Protein AF-A0A5J4UX60-F1 (afdb_monomer_lite)

pLDDT: mean 84.18, std 17.57, range [42.72, 98.56]

Secondary structure (DSSP, 8-state):
--SHHHHTS----HHHHHHHHHHHHHHHHHHHHHHHHHHHH-TT-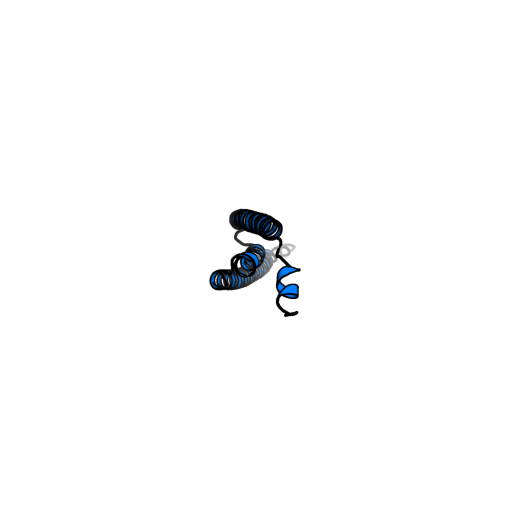HHHHHHHHHHHHHTT--HHHHHHHHHHHHHHHHHHHHHHHHHHHHHHHHHHHHTT-SS----

Sequence (107 aa):
MRVWSLLTRRSIDVDKVEHHIRIGSQNARLAQEQYNTLLIAHSENPNILRQYSVLMRDVYGDDRLGIEMLCEADLMEQGNKIDLLKNEDEFEWNNDIWGVDADQKKK

Organism: NCBI:txid222440

Radius of gyration: 28.32 Å; chains: 1; bounding box: 92×25×73 Å

InterPro domains:
  IPR057352 TmcB/TmcC, TPR repeats [PF25474] (2-79)

Structure (mmCIF, N/CA/C/O backbone):
data_AF-A0A5J4UX60-F1
#
_entry.id   AF-A0A5J4UX60-F1
#
loop_
_atom_site.group_PDB
_atom_site.id
_atom_site.type_symbol
_atom_site.label_atom_id
_atom_site.label_alt_id
_atom_site.label_comp_id
_atom_site.label_asym_id
_atom_site.label_entity_id
_atom_site.label_seq_id
_atom_site.pdbx_PDB_ins_code
_atom_site.Cartn_x
_atom_site.Cartn_y
_atom_site.Cartn_z
_atom_site.occupancy
_atom_site.B_iso_or_equiv
_atom_site.auth_seq_id
_atom_site.auth_comp_id
_atom_site.auth_asym_id
_atom_site.auth_atom_id
_atom_site.pdbx_PDB_model_num
ATOM 1 N N . MET A 1 1 ? -43.784 -6.894 25.559 1.00 50.25 1 MET A N 1
ATOM 2 C CA . MET A 1 1 ? -42.646 -6.492 26.423 1.00 50.25 1 MET A CA 1
ATOM 3 C C . MET A 1 1 ? -41.397 -7.407 26.328 1.00 50.25 1 MET A C 1
ATOM 5 O O . MET A 1 1 ? -40.550 -7.305 27.198 1.00 50.25 1 MET A O 1
ATOM 9 N N . ARG A 1 2 ? -41.202 -8.269 25.302 1.00 57.31 2 ARG A N 1
ATOM 10 C CA . ARG A 1 2 ? -40.029 -9.196 25.218 1.00 57.31 2 ARG A CA 1
ATOM 11 C C . ARG A 1 2 ? -38.914 -8.801 24.230 1.00 57.31 2 ARG A C 1
ATOM 13 O O . ARG A 1 2 ? -37.856 -9.418 24.240 1.00 57.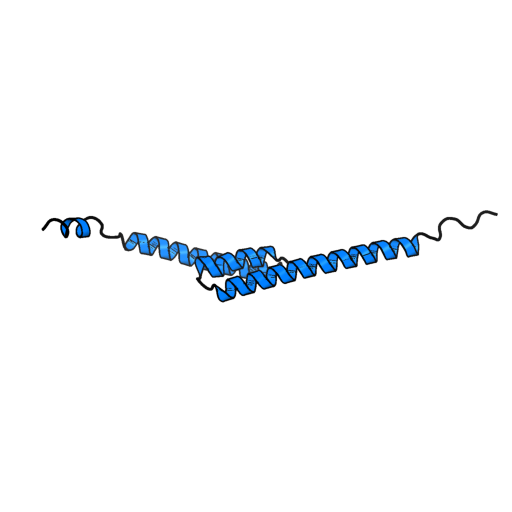31 2 ARG A O 1
ATOM 20 N N . VAL A 1 3 ? -39.128 -7.793 23.381 1.00 51.03 3 VAL A N 1
ATOM 21 C CA . VAL A 1 3 ? -38.119 -7.335 22.400 1.00 51.03 3 VAL A CA 1
ATOM 22 C C . VAL A 1 3 ? -37.066 -6.441 23.064 1.00 51.03 3 VAL A C 1
ATOM 24 O O . VAL A 1 3 ? -35.875 -6.587 22.811 1.00 51.03 3 VAL A O 1
ATOM 27 N N . TRP A 1 4 ? -37.490 -5.596 24.006 1.00 49.41 4 TRP A N 1
ATOM 28 C CA . TRP A 1 4 ? -36.609 -4.690 24.749 1.00 49.41 4 TRP A CA 1
ATOM 29 C C . TRP A 1 4 ? -35.549 -5.419 25.591 1.00 49.41 4 TRP A C 1
ATOM 31 O O . TRP A 1 4 ? -34.428 -4.939 25.708 1.00 49.41 4 TRP A O 1
ATOM 41 N N . SER A 1 5 ? -35.847 -6.622 26.093 1.00 56.56 5 SER A N 1
ATOM 42 C CA . SER A 1 5 ? -34.890 -7.458 26.835 1.00 56.56 5 SER A CA 1
ATOM 43 C C . SER A 1 5 ? -33.800 -8.106 25.969 1.00 56.56 5 SER A C 1
ATOM 45 O O . SER A 1 5 ? -32.823 -8.621 26.507 1.00 56.56 5 SER A O 1
ATOM 47 N N . LEU A 1 6 ? -33.960 -8.126 24.639 1.00 55.97 6 LEU A N 1
ATOM 48 C CA . LEU A 1 6 ? -32.934 -8.632 23.718 1.00 55.97 6 LEU A CA 1
ATOM 49 C C . LEU A 1 6 ? -31.913 -7.546 23.356 1.00 55.97 6 LEU A C 1
ATOM 51 O O . LEU A 1 6 ? -30.740 -7.863 23.179 1.00 55.97 6 LEU A O 1
ATOM 55 N N . LEU A 1 7 ? -32.337 -6.277 23.322 1.00 53.69 7 LEU A N 1
ATOM 56 C CA . LEU A 1 7 ? -31.458 -5.128 23.079 1.00 53.69 7 LEU A CA 1
ATOM 57 C C . LEU A 1 7 ? -30.530 -4.837 24.271 1.00 53.69 7 LEU A C 1
ATOM 59 O O . LEU A 1 7 ? -29.420 -4.359 24.076 1.00 53.69 7 LEU A O 1
ATOM 63 N N . THR A 1 8 ? -30.935 -5.184 25.496 1.00 54.19 8 THR A N 1
ATOM 64 C CA . THR A 1 8 ? -30.130 -4.972 26.713 1.00 54.19 8 THR A CA 1
ATOM 65 C C . THR A 1 8 ? -29.138 -6.099 27.024 1.00 54.19 8 THR A C 1
ATOM 67 O O . THR A 1 8 ? -28.289 -5.935 27.893 1.00 54.19 8 THR A O 1
ATOM 70 N N . ARG A 1 9 ? -29.207 -7.246 26.328 1.00 55.06 9 ARG A N 1
ATOM 71 C CA . ARG A 1 9 ? -28.319 -8.409 26.553 1.00 55.06 9 ARG A CA 1
ATOM 72 C C . ARG A 1 9 ? -27.013 -8.387 25.753 1.00 55.06 9 ARG A C 1
ATOM 74 O O . ARG A 1 9 ? -26.142 -9.212 26.005 1.00 55.06 9 ARG A O 1
ATOM 81 N N . ARG A 1 10 ? -26.880 -7.486 24.781 1.00 61.06 10 ARG A N 1
ATOM 82 C CA . ARG A 1 10 ? -25.677 -7.319 23.954 1.00 61.06 10 ARG A CA 1
ATOM 83 C C . ARG A 1 10 ? -25.263 -5.852 23.970 1.00 61.06 10 ARG A C 1
ATOM 85 O O . ARG A 1 10 ? -25.333 -5.176 22.951 1.00 61.06 10 ARG A O 1
ATOM 92 N N . SER A 1 11 ? -24.870 -5.343 25.134 1.00 68.19 11 SER A N 1
ATOM 93 C CA . SER A 1 11 ? -24.064 -4.124 25.166 1.00 68.19 11 SER A CA 1
ATOM 94 C C . SER A 1 11 ? -22.787 -4.411 24.378 1.00 68.19 11 SER A C 1
ATOM 96 O O . SER A 1 11 ? -22.055 -5.343 24.713 1.00 68.19 11 SER A O 1
ATOM 98 N N . ILE A 1 12 ? -22.558 -3.678 23.291 1.00 72.62 12 ILE A N 1
ATOM 99 C CA . ILE A 1 12 ? -21.265 -3.699 22.607 1.00 72.62 12 ILE A CA 1
ATOM 100 C C . ILE A 1 12 ? -20.228 -3.266 23.645 1.00 72.62 12 ILE A C 1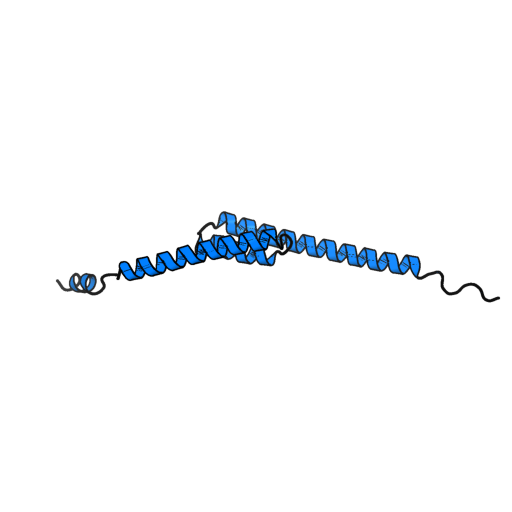
ATOM 102 O O . ILE A 1 12 ? -20.410 -2.243 24.301 1.00 72.62 12 ILE A O 1
ATOM 106 N N . ASP A 1 13 ? -19.193 -4.079 23.835 1.00 87.56 13 ASP A N 1
ATOM 107 C CA . ASP A 1 13 ? -18.057 -3.748 24.692 1.00 87.56 13 ASP A CA 1
ATOM 108 C C . ASP A 1 13 ? -17.256 -2.636 24.004 1.00 87.56 13 ASP A C 1
ATOM 110 O O . ASP A 1 13 ? -16.431 -2.894 23.124 1.00 87.56 13 ASP A O 1
ATOM 114 N N . VAL A 1 14 ? -17.611 -1.389 24.325 1.00 86.44 14 VAL A N 1
ATOM 115 C CA . VAL A 1 14 ? -17.047 -0.189 23.695 1.00 86.44 14 VAL A CA 1
ATOM 116 C C . VAL A 1 14 ? -15.546 -0.108 23.951 1.00 86.44 14 VAL A C 1
ATOM 118 O O . VAL A 1 14 ? -14.804 0.168 23.013 1.00 86.44 14 VAL A O 1
ATOM 121 N N . ASP A 1 15 ? -15.093 -0.453 25.158 1.00 89.50 15 ASP A N 1
ATOM 122 C CA . ASP A 1 15 ? -13.675 -0.436 25.531 1.00 89.50 15 ASP A CA 1
ATOM 123 C C . ASP A 1 15 ? -12.870 -1.414 24.668 1.00 89.50 15 ASP A C 1
ATOM 125 O O . ASP A 1 15 ? -11.787 -1.098 24.166 1.00 89.50 15 ASP A O 1
ATOM 129 N N . LYS A 1 16 ? -13.419 -2.610 24.426 1.00 89.31 16 LYS A N 1
ATOM 130 C CA . LYS A 1 16 ? -12.798 -3.593 23.535 1.00 89.31 16 LYS A CA 1
ATOM 131 C C . LYS A 1 16 ? -12.768 -3.122 22.082 1.00 89.31 16 LYS A C 1
ATOM 133 O O . LYS A 1 16 ? -11.769 -3.342 21.393 1.00 89.31 16 LYS A O 1
ATOM 138 N N . VAL A 1 17 ? -13.842 -2.497 21.601 1.00 90.00 17 VAL A N 1
ATOM 139 C CA . VAL A 1 17 ? -13.892 -1.925 20.245 1.00 90.00 17 VAL A CA 1
ATOM 140 C C . VAL A 1 17 ? -12.842 -0.824 20.097 1.00 90.00 17 VAL A C 1
ATOM 142 O O . VAL A 1 17 ? -12.054 -0.862 19.154 1.00 90.00 17 VAL A O 1
ATOM 145 N N . GLU A 1 18 ? -12.766 0.100 21.053 1.00 93.06 18 GLU A N 1
ATOM 146 C CA . GLU A 1 18 ? -11.789 1.189 21.067 1.00 93.06 18 GLU A CA 1
ATOM 147 C C . GLU A 1 18 ? -10.348 0.662 21.089 1.00 93.06 18 GLU A C 1
ATOM 149 O O . GLU A 1 18 ? -9.504 1.110 20.309 1.00 93.06 18 GLU A O 1
ATOM 154 N N . HIS A 1 19 ? -10.069 -0.346 21.919 1.00 93.81 19 HIS A N 1
ATOM 155 C CA . HIS A 1 19 ? -8.756 -0.980 21.990 1.00 93.81 19 HIS A CA 1
ATOM 156 C C . HIS A 1 19 ? -8.301 -1.532 20.631 1.00 93.81 19 HIS A C 1
ATOM 158 O O . HIS A 1 19 ? -7.171 -1.284 20.199 1.00 93.81 19 HIS A O 1
ATOM 164 N N . HIS A 1 20 ? -9.179 -2.255 19.932 1.00 93.75 20 HIS A N 1
ATOM 165 C CA . HIS A 1 20 ? -8.857 -2.816 18.621 1.00 93.75 20 HIS A CA 1
ATOM 166 C C . HIS A 1 20 ? -8.753 -1.750 17.529 1.00 93.75 20 HIS A C 1
ATOM 168 O O . HIS A 1 20 ? -7.860 -1.858 16.688 1.00 93.75 20 HIS A O 1
ATOM 174 N N . ILE A 1 21 ? -9.589 -0.706 17.565 1.00 95.06 21 ILE A N 1
ATOM 175 C CA . ILE A 1 21 ? -9.466 0.444 16.658 1.00 95.06 21 ILE A CA 1
ATOM 176 C C . ILE A 1 21 ? -8.091 1.087 16.825 1.00 95.06 21 ILE A C 1
ATOM 178 O O . ILE A 1 21 ? -7.379 1.261 15.841 1.00 95.06 21 ILE A O 1
ATOM 182 N N . ARG A 1 22 ? -7.668 1.361 18.063 1.00 97.00 22 ARG A N 1
ATOM 183 C CA . ARG A 1 22 ? -6.359 1.960 18.341 1.00 97.00 22 ARG A CA 1
ATOM 184 C C . ARG A 1 22 ? -5.210 1.114 17.789 1.00 97.00 22 ARG A C 1
ATOM 186 O O . ARG A 1 22 ? -4.306 1.667 17.165 1.00 97.00 22 ARG A O 1
ATOM 193 N N . ILE A 1 23 ? -5.237 -0.204 17.998 1.00 97.19 23 ILE A N 1
ATOM 194 C CA . ILE A 1 23 ? -4.215 -1.109 17.445 1.00 97.19 23 ILE A CA 1
ATOM 195 C C . ILE A 1 23 ? -4.233 -1.068 15.914 1.00 97.19 23 ILE A C 1
ATOM 197 O O . ILE A 1 23 ? -3.178 -0.925 15.298 1.00 97.19 23 ILE A O 1
ATOM 201 N N . GLY A 1 24 ? -5.416 -1.158 15.300 1.00 97.06 24 GLY A N 1
ATOM 202 C CA . GLY A 1 24 ? -5.578 -1.101 13.848 1.00 97.06 24 GLY A CA 1
ATOM 203 C C . GLY A 1 24 ? -5.023 0.193 13.254 1.00 97.06 24 GLY A C 1
ATOM 204 O O . GLY A 1 24 ? -4.199 0.141 12.345 1.00 97.06 24 GLY A O 1
ATOM 205 N N . SER A 1 25 ? -5.386 1.346 13.819 1.00 97.12 25 SER A N 1
ATOM 206 C CA . SER A 1 25 ? -4.884 2.655 13.385 1.00 97.12 25 SER A CA 1
ATOM 207 C C . SER A 1 25 ? -3.370 2.783 13.547 1.00 97.12 25 SER A C 1
ATOM 209 O O . SER A 1 25 ? -2.695 3.334 12.679 1.00 97.12 25 SER A O 1
ATOM 211 N N . GLN A 1 26 ? -2.811 2.257 14.640 1.00 98.19 26 GLN A N 1
ATOM 212 C CA . GLN A 1 26 ? -1.371 2.303 14.873 1.00 98.19 26 GLN A CA 1
ATOM 213 C C . GLN A 1 26 ? -0.607 1.420 13.876 1.00 98.19 26 GLN A C 1
ATOM 215 O O . GLN A 1 26 ? 0.422 1.846 13.353 1.00 98.19 26 GLN A O 1
ATOM 220 N N . ASN A 1 27 ? -1.139 0.240 13.552 1.00 98.06 27 ASN A N 1
ATOM 221 C CA . ASN A 1 27 ? -0.566 -0.645 12.540 1.00 98.06 27 ASN A CA 1
ATOM 222 C C . ASN A 1 27 ? -0.678 -0.062 11.126 1.00 98.06 27 ASN A C 1
ATOM 224 O O . ASN A 1 27 ? 0.283 -0.152 10.370 1.00 98.06 27 ASN A O 1
ATOM 228 N N . ALA A 1 28 ? -1.805 0.571 10.784 1.00 97.94 28 ALA A N 1
ATOM 229 C CA . ALA A 1 28 ? -1.988 1.242 9.496 1.00 97.94 28 ALA A CA 1
ATOM 230 C C . ALA A 1 28 ? -0.928 2.330 9.280 1.00 97.94 28 ALA A C 1
ATOM 232 O O . ALA A 1 28 ? -0.259 2.354 8.247 1.00 97.94 28 ALA A O 1
ATOM 233 N N . ARG A 1 29 ? -0.699 3.159 10.306 1.00 98.38 29 ARG A N 1
ATOM 234 C CA . ARG A 1 29 ? 0.330 4.202 10.274 1.00 98.38 29 ARG A CA 1
ATOM 235 C C . ARG A 1 29 ? 1.737 3.623 10.122 1.00 98.38 29 ARG A C 1
ATOM 237 O O . ARG A 1 29 ? 2.499 4.100 9.289 1.00 98.38 29 ARG A O 1
ATOM 244 N N . LEU A 1 30 ? 2.080 2.591 10.897 1.00 98.56 30 LEU A N 1
ATOM 245 C CA . LEU A 1 30 ? 3.392 1.940 10.795 1.00 98.56 30 LEU A CA 1
ATOM 246 C C . LEU A 1 30 ? 3.612 1.319 9.408 1.00 98.56 30 LEU A C 1
ATOM 248 O O . LEU A 1 30 ? 4.694 1.457 8.845 1.00 98.56 30 LEU A O 1
ATOM 252 N N . ALA A 1 31 ? 2.589 0.679 8.835 1.00 98.38 31 ALA A N 1
ATOM 253 C CA . ALA A 1 31 ? 2.657 0.145 7.479 1.00 98.38 31 ALA A CA 1
ATOM 254 C C . ALA A 1 31 ? 2.878 1.262 6.448 1.00 98.38 31 ALA A C 1
ATOM 256 O O . ALA A 1 31 ? 3.717 1.123 5.563 1.00 98.38 31 ALA A O 1
ATOM 257 N N . GLN A 1 32 ? 2.186 2.396 6.594 1.00 98.31 32 GLN A N 1
ATOM 258 C CA . GLN A 1 32 ? 2.375 3.565 5.734 1.00 98.31 32 GLN A CA 1
ATOM 259 C C . GLN A 1 32 ? 3.820 4.094 5.795 1.00 98.31 32 GLN A C 1
ATOM 261 O O . GLN A 1 32 ? 4.447 4.317 4.761 1.00 98.31 32 GLN A O 1
ATOM 266 N N . GLU A 1 33 ? 4.378 4.253 6.998 1.00 98.44 33 GLU A N 1
ATOM 267 C CA . GLU A 1 33 ? 5.770 4.680 7.213 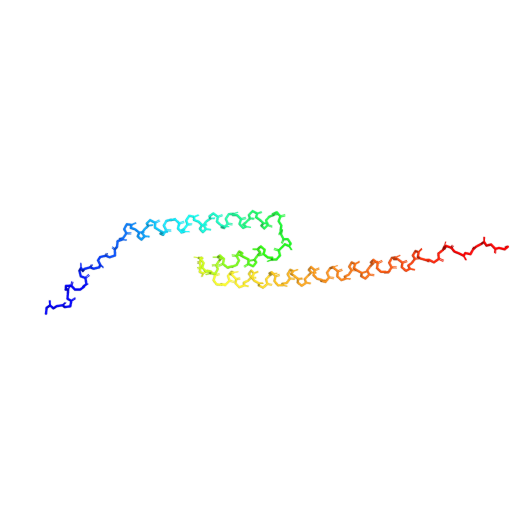1.00 98.44 33 GLU A CA 1
ATOM 268 C C . GLU A 1 33 ? 6.779 3.702 6.579 1.00 98.44 33 GLU A C 1
ATOM 270 O O . GLU A 1 33 ? 7.759 4.122 5.952 1.00 98.44 33 GLU A O 1
ATOM 275 N N . GLN A 1 34 ? 6.521 2.396 6.688 1.00 98.44 34 GLN A N 1
ATOM 276 C CA . GLN A 1 34 ? 7.342 1.356 6.066 1.00 98.44 34 GLN A CA 1
ATOM 277 C C . GLN A 1 34 ? 7.276 1.406 4.539 1.00 98.44 34 GLN A C 1
ATOM 279 O O . GLN A 1 34 ? 8.323 1.378 3.894 1.00 98.44 34 GLN A O 1
ATOM 284 N N . TYR A 1 35 ? 6.085 1.536 3.951 1.00 98.38 35 TYR A N 1
ATOM 285 C CA . TYR A 1 35 ? 5.949 1.658 2.500 1.00 98.38 35 TYR A CA 1
ATOM 286 C C . TYR A 1 35 ? 6.615 2.922 1.958 1.00 98.38 35 TYR A C 1
ATOM 288 O O . TYR A 1 35 ? 7.304 2.847 0.944 1.00 98.38 35 TYR A O 1
ATOM 296 N N . ASN A 1 36 ? 6.498 4.056 2.653 1.00 97.62 36 ASN A N 1
ATOM 297 C CA . ASN A 1 36 ? 7.217 5.278 2.283 1.00 97.62 36 ASN A CA 1
ATOM 298 C C . ASN A 1 36 ? 8.739 5.055 2.275 1.00 97.62 36 ASN A C 1
ATOM 300 O O . ASN A 1 36 ? 9.424 5.477 1.348 1.00 97.62 36 ASN A O 1
ATOM 304 N N . THR A 1 37 ? 9.269 4.346 3.276 1.00 98.25 37 THR A N 1
ATOM 305 C CA . THR A 1 37 ? 10.701 4.007 3.347 1.00 98.25 37 THR A CA 1
ATOM 306 C C . THR A 1 37 ? 11.119 3.081 2.200 1.00 98.25 37 THR A C 1
ATOM 308 O O . THR A 1 37 ? 12.154 3.292 1.570 1.00 98.25 37 THR A O 1
ATOM 311 N N . LEU A 1 38 ? 10.298 2.074 1.899 1.00 97.69 38 LEU A N 1
ATOM 312 C CA . LEU A 1 38 ? 10.530 1.123 0.816 1.00 97.69 38 LEU A CA 1
ATOM 313 C C . LEU A 1 38 ? 10.493 1.787 -0.565 1.00 97.69 38 LEU A C 1
ATOM 315 O O . LEU A 1 38 ? 11.340 1.473 -1.395 1.00 97.69 38 LEU A O 1
ATOM 319 N N . LEU A 1 39 ? 9.575 2.726 -0.801 1.00 96.06 39 LEU A N 1
ATOM 320 C CA . LEU A 1 39 ? 9.515 3.483 -2.054 1.00 96.06 39 LEU A CA 1
ATOM 321 C C . LEU A 1 39 ? 10.729 4.395 -2.248 1.00 96.06 39 LEU A C 1
ATOM 323 O O . LEU A 1 39 ? 11.180 4.558 -3.374 1.00 96.06 39 LEU A O 1
ATOM 327 N N . ILE A 1 40 ? 11.288 4.956 -1.172 1.00 96.81 40 ILE A N 1
ATOM 328 C CA . ILE A 1 40 ? 12.533 5.734 -1.257 1.00 96.81 40 ILE A CA 1
ATOM 329 C C . ILE A 1 40 ? 13.717 4.827 -1.622 1.00 96.81 40 ILE A C 1
ATOM 331 O O . ILE A 1 40 ? 14.559 5.210 -2.428 1.00 96.81 40 ILE A O 1
ATOM 335 N N . ALA A 1 41 ? 13.796 3.631 -1.032 1.00 97.62 41 ALA A N 1
ATOM 336 C CA . ALA A 1 41 ? 14.910 2.707 -1.254 1.00 97.62 41 ALA A CA 1
ATOM 337 C C . ALA A 1 41 ? 14.825 1.939 -2.586 1.00 97.62 41 ALA A C 1
ATOM 339 O O . ALA A 1 41 ? 15.850 1.562 -3.152 1.00 97.62 41 ALA A O 1
ATOM 340 N N . HIS A 1 42 ? 13.611 1.677 -3.069 1.00 95.94 42 HIS A N 1
ATOM 341 C CA . HIS A 1 42 ? 13.330 0.789 -4.195 1.00 95.94 42 HIS A CA 1
ATOM 342 C C . HIS A 1 42 ? 12.227 1.374 -5.086 1.00 95.94 42 HIS A C 1
ATOM 344 O O . HIS A 1 42 ? 11.216 0.722 -5.357 1.00 95.94 42 HIS A O 1
ATOM 350 N N . SER A 1 43 ? 12.424 2.613 -5.537 1.00 93.00 43 SER A N 1
ATOM 351 C CA . SER A 1 43 ? 11.431 3.381 -6.300 1.00 93.00 43 SER A CA 1
ATOM 352 C C . SER A 1 43 ? 10.993 2.722 -7.607 1.00 93.00 43 SER A C 1
ATOM 354 O O . SER A 1 43 ? 9.894 2.989 -8.067 1.00 93.00 43 SER A O 1
ATOM 356 N N . GLU A 1 44 ? 11.817 1.850 -8.192 1.00 92.31 44 GLU A N 1
ATOM 357 C CA . GLU A 1 44 ? 11.542 1.158 -9.462 1.00 92.31 44 GLU A CA 1
ATOM 358 C C . GLU A 1 44 ? 10.851 -0.203 -9.287 1.00 92.31 44 GLU A C 1
ATOM 360 O O . GLU A 1 44 ? 10.644 -0.934 -10.255 1.00 92.31 44 GLU A O 1
ATOM 365 N N . ASN A 1 45 ? 10.494 -0.579 -8.054 1.00 95.56 45 ASN A N 1
ATOM 366 C CA . ASN A 1 45 ? 9.838 -1.851 -7.782 1.00 95.56 45 ASN A CA 1
ATOM 367 C C . ASN A 1 45 ? 8.302 -1.694 -7.783 1.00 95.56 45 ASN A C 1
ATOM 369 O O . ASN A 1 45 ? 7.730 -1.283 -6.766 1.00 95.56 45 ASN A O 1
ATOM 373 N N . PRO A 1 46 ? 7.601 -2.092 -8.864 1.00 96.75 46 PRO A N 1
ATOM 374 C CA . PRO A 1 46 ? 6.151 -1.923 -8.972 1.00 96.75 46 PRO A CA 1
ATOM 375 C C . PRO A 1 46 ? 5.372 -2.724 -7.922 1.00 96.75 46 PRO A C 1
ATOM 377 O O . PRO A 1 46 ? 4.269 -2.339 -7.534 1.00 96.75 46 PRO A O 1
ATOM 380 N N . ASN A 1 47 ? 5.930 -3.823 -7.403 1.00 97.00 47 ASN A N 1
ATOM 381 C CA . ASN A 1 47 ? 5.250 -4.626 -6.389 1.00 97.00 47 ASN A CA 1
ATOM 382 C C . ASN A 1 47 ? 5.075 -3.859 -5.069 1.00 97.00 47 ASN A C 1
ATOM 384 O O . ASN A 1 47 ? 4.061 -4.031 -4.398 1.00 97.00 47 ASN A O 1
ATOM 388 N N . ILE A 1 48 ? 6.017 -2.982 -4.710 1.00 97.62 48 ILE A N 1
ATOM 389 C CA . ILE A 1 48 ? 5.896 -2.141 -3.508 1.00 97.62 48 ILE A CA 1
ATOM 390 C C . ILE A 1 48 ? 4.688 -1.217 -3.651 1.00 97.62 48 ILE A C 1
ATOM 392 O O . ILE A 1 48 ? 3.878 -1.110 -2.731 1.00 97.62 48 ILE A O 1
ATOM 396 N N . LEU A 1 49 ? 4.525 -0.614 -4.828 1.00 97.25 49 LEU A N 1
ATOM 397 C CA . LEU A 1 49 ? 3.428 0.300 -5.109 1.00 97.25 49 LEU A CA 1
ATOM 398 C C . LEU A 1 49 ? 2.067 -0.421 -5.149 1.00 97.25 49 LEU A C 1
ATOM 400 O O . LEU A 1 49 ? 1.099 0.084 -4.582 1.00 97.25 49 LEU A O 1
ATOM 404 N N . ARG A 1 50 ? 2.007 -1.649 -5.692 1.00 97.88 50 ARG A N 1
ATOM 405 C CA . ARG A 1 50 ? 0.805 -2.511 -5.645 1.00 97.88 50 ARG A CA 1
ATOM 406 C C . ARG A 1 50 ? 0.388 -2.891 -4.231 1.00 97.88 50 ARG A C 1
ATOM 408 O O . ARG A 1 50 ? -0.796 -2.948 -3.933 1.00 97.88 50 ARG A O 1
ATOM 415 N N . GLN A 1 51 ? 1.337 -3.195 -3.355 1.00 97.88 51 GLN A N 1
ATOM 416 C CA . GLN A 1 51 ? 1.001 -3.553 -1.975 1.00 97.88 51 GLN A CA 1
ATOM 417 C C . GLN A 1 51 ? 0.603 -2.315 -1.165 1.00 97.88 51 GLN A C 1
ATOM 419 O O . GLN A 1 51 ? -0.308 -2.364 -0.336 1.00 97.88 51 GLN A O 1
ATOM 424 N N . TYR A 1 52 ? 1.236 -1.176 -1.444 1.00 98.25 52 TYR A N 1
ATOM 425 C CA . TYR A 1 52 ? 0.897 0.075 -0.785 1.00 98.25 52 TYR A CA 1
ATOM 426 C C . TYR A 1 52 ? -0.486 0.600 -1.209 1.00 98.25 52 TYR A C 1
ATOM 428 O O . TYR A 1 52 ? -1.228 1.130 -0.382 1.00 98.25 52 TYR A O 1
ATOM 436 N N . SER A 1 53 ? -0.892 0.375 -2.459 1.00 98.06 53 SER A N 1
ATOM 437 C CA . SER A 1 53 ? -2.231 0.742 -2.928 1.00 98.06 53 SER A CA 1
ATOM 438 C C . SER A 1 53 ? -3.349 -0.021 -2.210 1.00 98.06 53 SER A C 1
ATOM 440 O O . SER A 1 53 ? -4.389 0.561 -1.904 1.00 98.06 53 SER A O 1
ATOM 442 N N . VAL A 1 54 ? -3.121 -1.294 -1.861 1.00 97.94 54 VAL A N 1
ATOM 443 C CA . VAL A 1 54 ? -4.050 -2.095 -1.046 1.00 97.94 54 VAL A CA 1
ATOM 444 C C . VAL A 1 54 ? -4.236 -1.468 0.335 1.00 97.94 54 VAL A C 1
ATOM 446 O O . VAL A 1 54 ? -5.364 -1.380 0.811 1.00 97.94 54 VAL A O 1
ATOM 449 N N . LEU A 1 55 ? -3.164 -0.966 0.963 1.00 97.88 55 LEU A N 1
ATOM 450 C CA . LEU A 1 55 ? -3.270 -0.238 2.232 1.00 97.88 55 LEU A CA 1
ATOM 451 C C . LEU A 1 55 ? -4.116 1.038 2.074 1.00 97.88 55 LEU A C 1
ATOM 453 O O . LEU A 1 55 ? -4.983 1.299 2.909 1.00 97.88 55 LEU A O 1
ATOM 457 N N . MET A 1 56 ? -3.895 1.813 1.009 1.00 98.31 56 MET A N 1
ATOM 458 C CA . MET A 1 56 ? -4.652 3.046 0.757 1.00 98.31 56 MET A CA 1
ATOM 459 C C . MET A 1 56 ? -6.140 2.782 0.531 1.00 98.31 56 MET A C 1
ATOM 461 O O . MET A 1 56 ? -6.980 3.435 1.147 1.00 98.31 56 MET A O 1
ATOM 465 N N . ARG A 1 57 ? -6.469 1.771 -0.273 1.00 97.69 57 ARG A N 1
ATOM 466 C CA . ARG A 1 57 ? -7.851 1.407 -0.587 1.00 97.69 57 ARG A CA 1
ATOM 467 C C . ARG A 1 57 ? -8.562 0.749 0.597 1.00 97.69 57 ARG A C 1
ATOM 469 O O . ARG A 1 57 ? -9.593 1.231 1.049 1.00 97.69 57 ARG A O 1
ATOM 476 N N . ASP A 1 58 ? -8.000 -0.333 1.134 1.00 96.62 58 ASP A N 1
ATOM 477 C CA . ASP A 1 58 ? -8.730 -1.216 2.054 1.00 96.62 58 ASP A CA 1
ATOM 478 C C . ASP A 1 58 ? -8.681 -0.739 3.512 1.00 96.62 58 ASP A C 1
ATOM 480 O O . ASP A 1 58 ? -9.571 -1.073 4.295 1.00 96.62 58 ASP A O 1
ATOM 484 N N . VAL A 1 59 ? -7.654 0.031 3.897 1.00 96.56 59 VAL A N 1
ATOM 485 C CA . VAL A 1 59 ? -7.480 0.500 5.284 1.00 96.56 59 VAL A CA 1
ATOM 486 C C . VAL A 1 59 ? -7.774 1.989 5.426 1.00 96.56 59 VAL A C 1
ATOM 488 O O . VAL A 1 59 ? -8.474 2.374 6.362 1.00 96.56 59 VAL A O 1
ATOM 491 N N . TYR A 1 60 ? -7.270 2.827 4.517 1.00 96.62 60 TYR A N 1
ATOM 492 C CA . TYR A 1 60 ? -7.540 4.269 4.555 1.00 96.62 60 TYR A CA 1
ATOM 493 C C . TYR A 1 60 ? -8.831 4.670 3.830 1.00 96.62 60 TYR A C 1
ATOM 495 O O . TYR A 1 60 ? -9.329 5.770 4.067 1.00 96.62 60 TYR A O 1
ATOM 503 N N . GLY A 1 61 ? -9.398 3.792 2.995 1.00 96.81 61 GLY A N 1
ATOM 504 C CA . GLY A 1 61 ? -10.594 4.098 2.209 1.00 96.81 61 GLY A CA 1
ATOM 505 C C . GLY A 1 61 ? -10.350 5.120 1.095 1.00 96.81 61 GLY A C 1
ATOM 506 O O . GLY A 1 61 ? -11.304 5.720 0.603 1.00 96.81 61 GLY A O 1
ATOM 507 N N . ASP A 1 62 ? -9.091 5.360 0.715 1.00 98.12 62 ASP A N 1
ATOM 508 C CA . ASP A 1 62 ? -8.735 6.251 -0.389 1.00 98.12 62 ASP A CA 1
ATOM 509 C C . ASP A 1 62 ? -8.674 5.457 -1.697 1.00 98.12 62 ASP A C 1
ATOM 511 O O . ASP A 1 62 ? -7.609 5.084 -2.198 1.00 98.12 62 ASP A O 1
ATOM 515 N N . ASP A 1 63 ? -9.858 5.167 -2.238 1.00 97.62 63 ASP A N 1
ATOM 516 C CA . ASP A 1 63 ? -10.011 4.407 -3.480 1.00 97.62 63 ASP A CA 1
ATOM 517 C C . ASP A 1 63 ? -9.301 5.079 -4.655 1.00 97.62 63 ASP A C 1
ATOM 519 O O . ASP A 1 63 ? -8.689 4.401 -5.480 1.00 97.62 63 ASP A O 1
ATOM 523 N N . ARG A 1 64 ? -9.366 6.414 -4.734 1.00 98.19 64 ARG A N 1
ATOM 524 C CA . ARG A 1 64 ? -8.759 7.163 -5.836 1.00 98.19 64 ARG A CA 1
ATOM 525 C C . ARG A 1 64 ? -7.246 6.997 -5.815 1.00 98.19 64 ARG A C 1
ATOM 527 O O . ARG A 1 64 ? -6.681 6.599 -6.829 1.00 98.19 64 ARG A O 1
ATOM 534 N N . LEU A 1 65 ? -6.617 7.255 -4.669 1.00 97.75 65 LEU A N 1
ATOM 535 C CA . LEU A 1 65 ? -5.175 7.089 -4.523 1.00 97.75 65 LEU A CA 1
ATOM 536 C C . LEU A 1 65 ? -4.761 5.631 -4.754 1.00 97.75 65 LEU A C 1
ATOM 538 O O . LEU A 1 65 ? -3.799 5.370 -5.471 1.00 97.75 65 LEU A O 1
ATOM 542 N N . GLY A 1 66 ? -5.512 4.669 -4.208 1.00 97.88 66 GLY A N 1
ATOM 543 C CA . GLY A 1 66 ? -5.258 3.248 -4.439 1.00 97.88 66 GLY A CA 1
ATOM 544 C C . GLY A 1 66 ? -5.283 2.873 -5.927 1.00 97.88 66 GLY A C 1
ATOM 545 O O . GLY A 1 66 ? -4.400 2.160 -6.402 1.00 97.88 66 GLY A O 1
ATOM 546 N N . ILE A 1 67 ? -6.253 3.378 -6.693 1.00 98.00 67 ILE A N 1
ATOM 547 C CA . ILE A 1 67 ? -6.340 3.138 -8.141 1.00 98.00 67 ILE A CA 1
ATOM 548 C C . ILE A 1 67 ? -5.175 3.800 -8.885 1.00 98.00 67 ILE A C 1
ATOM 550 O O . ILE A 1 67 ? -4.545 3.145 -9.712 1.00 98.00 67 ILE A O 1
ATOM 554 N N . GLU A 1 68 ? -4.855 5.059 -8.578 1.00 98.19 68 GLU A N 1
ATOM 555 C CA . GLU A 1 68 ? -3.734 5.782 -9.198 1.00 98.19 68 GLU A CA 1
ATOM 556 C C . GLU A 1 68 ? -2.409 5.031 -9.004 1.00 98.19 68 GLU A C 1
ATOM 558 O O . GLU A 1 68 ? -1.664 4.816 -9.958 1.00 98.19 68 GLU A O 1
ATOM 563 N N . MET A 1 69 ? -2.159 4.540 -7.790 1.00 98.00 69 MET A N 1
ATOM 564 C CA . MET A 1 69 ? -0.966 3.757 -7.468 1.00 98.00 69 MET A CA 1
ATOM 565 C C . MET A 1 69 ? -0.913 2.409 -8.201 1.00 98.00 69 MET A C 1
ATOM 567 O O . MET A 1 69 ? 0.169 1.965 -8.581 1.00 98.00 69 MET A O 1
ATOM 571 N N . LEU A 1 70 ? -2.055 1.743 -8.415 1.00 97.44 70 LEU A N 1
ATOM 572 C CA . LEU A 1 70 ? -2.103 0.515 -9.218 1.00 97.44 70 LEU A CA 1
ATOM 573 C C . LEU A 1 70 ? -1.765 0.790 -10.685 1.00 97.44 70 LEU A C 1
ATOM 575 O O . LEU A 1 70 ? -0.959 0.064 -11.262 1.00 97.44 70 LEU A O 1
ATOM 579 N N . CYS A 1 71 ? -2.337 1.846 -11.266 1.00 97.56 71 CYS A N 1
ATOM 580 C CA . CYS A 1 71 ? -2.038 2.236 -12.642 1.00 97.56 71 CYS A CA 1
ATOM 581 C C . CYS A 1 71 ? -0.557 2.584 -12.826 1.00 97.56 71 CYS A C 1
ATOM 583 O O . CYS A 1 71 ? 0.057 2.135 -13.791 1.00 97.56 71 CYS A O 1
ATOM 585 N N . GLU A 1 72 ? 0.028 3.332 -11.891 1.00 97.06 72 GLU A N 1
ATOM 586 C CA . GLU A 1 72 ? 1.454 3.665 -11.915 1.00 97.06 72 GLU A CA 1
ATOM 587 C C . GLU A 1 72 ? 2.324 2.400 -11.846 1.00 97.06 72 GLU A C 1
ATOM 589 O O . GLU A 1 72 ? 3.267 2.249 -12.619 1.00 97.06 72 GLU A O 1
ATOM 594 N N . ALA A 1 73 ? 1.965 1.431 -10.998 1.00 97.25 73 ALA A N 1
ATOM 595 C CA . ALA A 1 73 ? 2.703 0.174 -10.899 1.00 97.25 73 ALA A CA 1
ATOM 596 C C . ALA A 1 73 ? 2.679 -0.632 -12.210 1.00 97.25 73 ALA A C 1
ATOM 598 O O . ALA A 1 73 ? 3.678 -1.256 -12.573 1.00 97.25 73 ALA A O 1
ATOM 599 N N . ASP A 1 74 ? 1.558 -0.610 -12.933 1.00 96.94 74 ASP A N 1
ATOM 600 C CA . ASP A 1 74 ? 1.435 -1.271 -14.234 1.00 96.94 74 ASP A CA 1
ATOM 601 C C . ASP A 1 74 ? 2.266 -0.566 -15.316 1.00 96.94 74 ASP A C 1
ATOM 603 O O . ASP A 1 74 ? 2.871 -1.235 -16.157 1.00 96.94 74 ASP A O 1
ATOM 607 N N . LEU A 1 75 ? 2.347 0.770 -15.284 1.00 96.38 75 LEU A N 1
ATOM 608 C CA . LEU A 1 75 ? 3.215 1.541 -16.180 1.00 96.38 75 LEU A CA 1
ATOM 609 C C . LEU A 1 75 ? 4.696 1.267 -15.903 1.00 96.38 75 LEU A C 1
ATOM 611 O O . LEU A 1 75 ? 5.461 1.053 -16.843 1.00 96.38 75 LEU A O 1
ATOM 615 N N . MET A 1 76 ? 5.091 1.210 -14.630 1.00 95.19 76 MET A N 1
ATOM 616 C CA . MET A 1 76 ? 6.455 0.867 -14.224 1.00 95.19 76 MET A CA 1
ATOM 617 C C . MET A 1 76 ? 6.857 -0.531 -14.707 1.00 95.19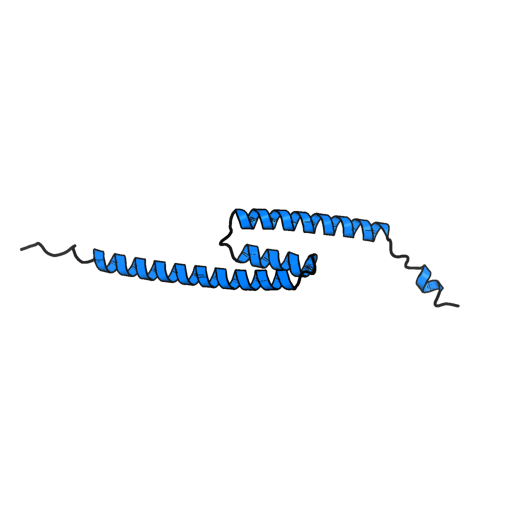 76 MET A C 1
ATOM 619 O O . MET A 1 76 ? 7.937 -0.709 -15.259 1.00 95.19 76 MET A O 1
ATOM 623 N N . GLU A 1 77 ? 5.990 -1.536 -14.549 1.00 93.88 77 GLU A N 1
ATOM 624 C CA . GLU A 1 77 ? 6.280 -2.899 -15.014 1.00 93.88 77 GLU A CA 1
ATOM 625 C C . GLU A 1 77 ? 6.416 -2.975 -16.542 1.00 93.88 77 GLU A C 1
ATOM 627 O O . GLU A 1 77 ? 7.300 -3.667 -17.055 1.00 93.88 77 GLU A O 1
ATOM 632 N N . GLN A 1 78 ? 5.583 -2.232 -17.277 1.00 92.19 78 GLN A N 1
ATOM 633 C CA . GLN A 1 78 ? 5.706 -2.114 -18.731 1.00 92.19 78 GLN A CA 1
ATOM 634 C C . GLN A 1 78 ? 7.015 -1.431 -19.137 1.00 92.19 78 GLN A C 1
ATOM 636 O O . GLN A 1 78 ? 7.696 -1.932 -20.031 1.00 92.19 78 GLN A O 1
ATOM 641 N N . GLY A 1 79 ? 7.385 -0.335 -18.469 1.00 89.56 79 GLY A N 1
ATOM 642 C CA . GLY A 1 79 ? 8.653 0.365 -18.679 1.00 89.56 79 GLY A CA 1
ATOM 643 C C . GLY A 1 79 ? 9.852 -0.555 -18.457 1.00 89.56 79 GLY A C 1
ATOM 644 O O . GLY A 1 79 ? 10.647 -0.754 -19.372 1.00 89.56 79 GLY A O 1
ATOM 645 N N . ASN A 1 80 ? 9.899 -1.231 -17.306 1.00 89.38 80 ASN A N 1
ATOM 646 C CA . ASN A 1 80 ? 10.960 -2.181 -16.968 1.00 89.38 80 ASN A CA 1
ATOM 647 C C . ASN A 1 80 ? 11.086 -3.293 -18.020 1.00 89.38 80 ASN A C 1
ATOM 649 O O . ASN A 1 80 ? 12.190 -3.673 -18.403 1.00 89.38 80 ASN A O 1
ATOM 653 N N . LYS A 1 81 ? 9.959 -3.809 -18.529 1.00 87.19 81 LYS A N 1
ATOM 654 C CA . LYS A 1 81 ? 9.965 -4.819 -19.594 1.00 87.19 81 LYS A CA 1
ATOM 655 C C . LYS A 1 81 ? 10.532 -4.275 -20.906 1.00 87.19 81 LYS A C 1
ATOM 657 O O . LYS A 1 81 ? 11.277 -4.982 -21.577 1.00 87.19 81 LYS A O 1
ATOM 662 N N . ILE A 1 82 ? 10.167 -3.051 -21.285 1.00 88.19 82 ILE A N 1
ATOM 663 C CA . ILE A 1 82 ? 10.680 -2.403 -22.498 1.00 88.19 82 ILE A CA 1
ATOM 664 C C . ILE A 1 82 ? 12.193 -2.195 -22.394 1.00 88.19 82 ILE A C 1
ATOM 666 O O . ILE A 1 82 ? 12.906 -2.458 -23.359 1.00 88.19 82 ILE A O 1
ATOM 670 N N . ASP A 1 83 ? 12.684 -1.757 -21.239 1.00 84.31 83 ASP A N 1
ATOM 671 C CA . ASP A 1 83 ? 14.111 -1.509 -21.040 1.00 84.31 83 ASP A CA 1
ATOM 672 C C . ASP A 1 83 ? 14.924 -2.808 -21.042 1.00 84.31 83 ASP A C 1
ATOM 674 O O . ASP A 1 83 ? 16.001 -2.853 -21.632 1.00 84.31 83 ASP A O 1
ATOM 678 N N . LEU A 1 84 ? 14.391 -3.898 -20.478 1.00 84.62 84 LEU A N 1
ATOM 679 C CA . LEU A 1 84 ? 15.010 -5.223 -20.586 1.00 84.62 84 LEU A CA 1
ATOM 680 C C . LEU A 1 84 ? 15.141 -5.685 -22.043 1.00 84.62 84 LEU A C 1
ATOM 682 O O . LEU A 1 84 ? 16.216 -6.129 -22.432 1.00 84.62 84 LEU A O 1
ATOM 686 N N . LEU A 1 85 ? 14.089 -5.523 -22.853 1.00 85.31 85 LEU A N 1
ATOM 687 C CA . LEU A 1 85 ? 14.118 -5.908 -24.269 1.00 85.31 85 LEU A CA 1
ATOM 688 C C . LEU A 1 85 ? 15.153 -5.104 -25.065 1.00 85.31 85 LEU A C 1
ATOM 690 O O . LEU A 1 85 ? 15.906 -5.678 -25.842 1.00 85.31 85 LEU A O 1
ATOM 694 N N . LYS A 1 86 ? 15.255 -3.790 -24.830 1.00 81.69 86 LYS A N 1
ATOM 695 C CA . LYS A 1 86 ? 16.292 -2.962 -25.472 1.00 81.69 86 LYS A CA 1
ATOM 696 C C . LYS A 1 86 ? 17.703 -3.415 -25.102 1.00 81.69 86 LYS A C 1
ATOM 698 O O . LYS A 1 86 ? 18.579 -3.428 -25.958 1.00 81.69 86 LYS A O 1
ATOM 703 N N . ASN A 1 87 ? 17.923 -3.781 -23.839 1.00 77.62 87 ASN A N 1
ATOM 704 C CA . ASN A 1 87 ? 19.227 -4.259 -23.382 1.00 77.62 87 ASN A CA 1
ATOM 705 C C . ASN A 1 87 ? 19.595 -5.618 -24.004 1.00 77.62 87 ASN A C 1
ATOM 707 O O . ASN A 1 87 ? 20.770 -5.853 -24.278 1.00 77.62 87 ASN A O 1
ATOM 711 N N . GLU A 1 88 ? 18.619 -6.503 -24.234 1.00 78.31 88 GLU A N 1
ATOM 712 C CA . GLU A 1 88 ? 18.824 -7.761 -24.966 1.00 78.31 88 GLU A CA 1
ATOM 713 C C . GLU A 1 88 ? 19.192 -7.492 -26.433 1.00 78.31 88 GLU A C 1
ATOM 715 O O . GLU A 1 88 ? 20.225 -7.982 -26.889 1.00 78.31 88 GLU A O 1
ATOM 720 N N . ASP A 1 89 ? 18.433 -6.635 -27.126 1.00 73.88 89 ASP A N 1
ATOM 721 C CA . ASP A 1 89 ? 18.706 -6.245 -28.517 1.00 73.88 89 ASP A CA 1
ATOM 722 C C . ASP A 1 89 ? 20.108 -5.609 -28.671 1.00 73.88 89 ASP A C 1
ATOM 724 O O . ASP A 1 89 ? 20.855 -5.924 -29.602 1.00 73.88 89 ASP A O 1
ATOM 728 N N . GLU A 1 90 ? 20.510 -4.731 -27.742 1.00 72.81 90 GLU A N 1
ATOM 729 C CA . GLU A 1 90 ? 21.849 -4.122 -27.726 1.00 72.81 90 GLU A CA 1
ATOM 730 C C . GLU A 1 90 ? 22.962 -5.142 -27.435 1.00 72.81 90 GLU A C 1
ATOM 732 O O . GLU A 1 90 ? 24.062 -5.045 -27.991 1.00 72.81 90 GLU A O 1
ATOM 737 N N . PHE A 1 91 ? 22.709 -6.123 -26.565 1.00 63.38 91 PHE A N 1
ATOM 738 C CA . PHE A 1 91 ? 23.672 -7.179 -26.257 1.00 63.38 91 PHE A CA 1
ATOM 739 C C . PHE A 1 91 ? 23.882 -8.122 -27.449 1.00 63.38 91 PHE A C 1
ATOM 741 O O . PHE A 1 91 ? 25.025 -8.476 -27.756 1.00 63.38 91 PHE A O 1
ATOM 748 N N . GLU A 1 92 ? 22.808 -8.492 -28.150 1.00 66.31 92 GLU A N 1
ATOM 749 C CA . GLU A 1 92 ? 22.871 -9.275 -29.387 1.00 66.31 92 GLU A CA 1
ATOM 750 C C . GLU A 1 92 ? 23.647 -8.524 -30.478 1.00 66.31 92 GLU A C 1
ATOM 752 O O . GLU A 1 92 ? 24.610 -9.060 -31.033 1.00 66.31 92 GLU A O 1
ATOM 757 N N . TRP A 1 93 ? 23.329 -7.245 -30.702 1.00 59.91 93 TRP A N 1
ATOM 758 C CA . TRP A 1 93 ? 24.008 -6.421 -31.706 1.00 59.91 93 TRP A CA 1
ATOM 759 C C . TRP A 1 93 ? 25.509 -6.243 -31.431 1.00 59.91 93 TRP A C 1
ATOM 761 O O . TRP A 1 93 ? 26.332 -6.311 -32.348 1.00 59.91 93 TRP A O 1
ATOM 771 N N . ASN A 1 94 ? 25.897 -6.056 -30.165 1.00 62.44 94 ASN A N 1
ATOM 772 C CA . ASN A 1 94 ? 27.305 -5.931 -29.791 1.00 62.44 94 ASN A CA 1
ATOM 773 C C . ASN A 1 94 ? 28.093 -7.229 -30.043 1.00 62.44 94 ASN A C 1
ATOM 775 O O . ASN A 1 94 ? 29.226 -7.163 -30.522 1.00 62.44 94 ASN A O 1
ATOM 779 N N . ASN A 1 95 ? 27.524 -8.406 -29.772 1.00 63.16 95 ASN A N 1
ATOM 780 C CA . ASN A 1 95 ? 28.209 -9.674 -30.047 1.00 63.16 95 ASN A CA 1
ATOM 781 C C . ASN A 1 95 ? 28.399 -9.925 -31.552 1.00 63.16 95 ASN A C 1
ATOM 783 O O . ASN A 1 95 ? 29.462 -10.402 -31.958 1.00 63.16 95 ASN A O 1
ATOM 787 N N . ASP A 1 96 ? 27.425 -9.543 -32.379 1.00 63.59 96 ASP A N 1
A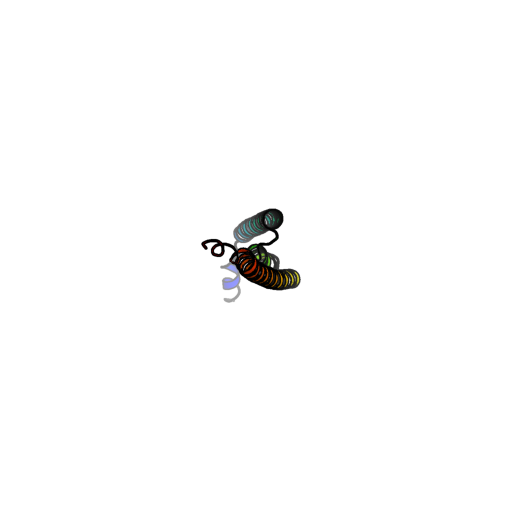TOM 788 C CA . ASP A 1 96 ? 27.506 -9.685 -33.836 1.00 63.59 96 ASP A CA 1
ATOM 789 C C . ASP A 1 96 ? 28.581 -8.782 -34.468 1.00 63.59 96 ASP A C 1
ATOM 791 O O . ASP A 1 96 ? 29.218 -9.166 -35.451 1.00 63.59 96 ASP A O 1
ATOM 795 N N . ILE A 1 97 ? 28.844 -7.603 -33.892 1.00 61.59 97 ILE A N 1
ATOM 796 C CA . ILE A 1 97 ? 29.885 -6.681 -34.380 1.00 61.59 97 ILE A CA 1
ATOM 797 C C . ILE A 1 97 ? 31.299 -7.168 -34.047 1.00 61.59 97 ILE A C 1
ATOM 799 O O . ILE A 1 97 ? 32.201 -7.050 -34.879 1.00 61.59 97 ILE A O 1
ATOM 803 N N . TRP A 1 98 ? 31.519 -7.711 -32.848 1.00 60.09 98 TRP A N 1
ATOM 804 C CA . TRP A 1 98 ? 32.851 -8.147 -32.402 1.00 60.09 98 TRP A CA 1
ATOM 805 C C . TRP A 1 98 ? 33.183 -9.606 -32.768 1.00 60.09 98 TRP A C 1
ATOM 807 O O . TRP A 1 98 ? 34.330 -10.027 -32.619 1.00 60.09 98 TRP A O 1
ATOM 817 N N . GLY A 1 99 ? 32.220 -10.379 -33.284 1.00 55.81 99 GLY A N 1
ATOM 818 C CA . GLY A 1 99 ? 32.375 -11.795 -33.638 1.00 55.81 99 GLY A CA 1
ATOM 819 C C . GLY A 1 99 ? 33.106 -12.109 -34.954 1.00 55.81 99 GLY A C 1
ATOM 820 O O . GLY A 1 99 ? 33.185 -13.281 -35.319 1.00 55.81 99 GLY A O 1
ATOM 821 N N . VAL A 1 100 ? 33.635 -11.117 -35.687 1.00 55.09 100 VAL A N 1
ATOM 822 C CA . VAL A 1 100 ? 34.059 -11.311 -37.096 1.00 55.09 100 VAL A CA 1
ATOM 823 C C . VAL A 1 100 ? 35.583 -11.353 -37.336 1.00 55.09 100 VAL A C 1
ATOM 825 O O . VAL A 1 100 ? 36.004 -11.709 -38.431 1.00 55.09 100 VAL A O 1
ATOM 828 N N . ASP A 1 101 ? 36.448 -11.127 -36.340 1.00 54.62 101 ASP A N 1
ATOM 829 C CA . ASP A 1 101 ? 37.907 -10.993 -36.575 1.00 54.62 101 ASP A CA 1
ATOM 830 C C . ASP A 1 101 ? 38.792 -12.056 -35.887 1.00 54.62 101 ASP A C 1
ATOM 832 O O . ASP A 1 101 ? 39.860 -11.756 -35.354 1.00 54.62 101 ASP A O 1
ATOM 836 N N . ALA A 1 102 ? 38.394 -13.333 -35.919 1.00 55.78 102 ALA A N 1
ATOM 837 C CA . ALA A 1 102 ? 39.213 -14.421 -35.362 1.00 55.78 102 ALA A CA 1
ATOM 838 C C . ALA A 1 102 ? 39.772 -15.433 -36.376 1.00 55.78 102 ALA A C 1
ATOM 840 O O . ALA A 1 102 ? 40.376 -16.407 -35.936 1.00 55.78 102 ALA A O 1
ATOM 841 N N . ASP A 1 103 ? 39.627 -15.244 -37.698 1.00 56.09 103 ASP A N 1
ATOM 842 C CA . ASP A 1 103 ? 40.105 -16.286 -38.625 1.00 56.09 103 ASP A CA 1
ATOM 843 C C . ASP A 1 103 ? 40.487 -15.839 -40.048 1.00 56.09 103 ASP A C 1
ATOM 845 O O . ASP A 1 103 ? 40.143 -16.484 -41.035 1.00 56.09 103 ASP A O 1
ATOM 849 N N . GLN A 1 104 ? 41.271 -14.766 -40.201 1.00 55.50 104 GLN A N 1
ATOM 850 C CA . GLN A 1 104 ? 42.003 -14.539 -41.458 1.00 55.50 104 GLN A CA 1
ATOM 851 C C . GLN A 1 104 ? 43.413 -13.995 -41.229 1.00 55.50 104 GLN A C 1
ATOM 853 O O . GLN A 1 104 ? 43.640 -12.791 -41.282 1.00 55.50 104 GLN A O 1
ATOM 858 N N . LYS A 1 105 ? 44.381 -14.901 -41.023 1.00 47.56 105 LYS A N 1
ATOM 859 C CA . LYS A 1 105 ? 45.771 -14.778 -41.523 1.00 47.56 105 LYS A CA 1
ATOM 860 C C . LYS A 1 105 ? 46.569 -16.059 -41.252 1.00 47.56 105 LYS A C 1
ATOM 862 O O . LYS A 1 105 ? 47.443 -16.119 -40.393 1.00 47.56 105 LYS A O 1
ATOM 867 N N . LYS A 1 106 ? 46.295 -17.095 -42.044 1.00 48.22 106 LYS A N 1
ATOM 868 C CA . LYS A 1 106 ? 47.291 -18.122 -42.378 1.00 48.22 106 LYS A CA 1
ATOM 869 C C . LYS A 1 106 ? 47.223 -18.415 -43.871 1.00 48.22 106 LYS A C 1
ATOM 871 O O . LYS A 1 106 ? 46.422 -19.241 -44.298 1.00 48.22 106 LYS A O 1
ATOM 876 N N . LYS A 1 107 ? 48.065 -17.725 -44.637 1.00 42.72 107 LYS A N 1
ATOM 877 C CA . LYS A 1 107 ? 48.806 -18.244 -45.793 1.00 42.72 107 LYS A CA 1
ATOM 878 C C . LYS A 1 107 ? 49.845 -17.221 -46.220 1.00 42.72 107 LYS A C 1
ATOM 880 O O . LYS A 1 107 ? 49.503 -16.021 -46.216 1.00 42.72 107 LYS A O 1
#

Foldseek 3Di:
DPPVVVVVVDDPPVVVVVVVVVVLVVVLVVLQVVLVVCCVVCVLQLVSLQVVLCSCCVPVVNPVSSVVSNVVSVVSVVVVVVVVVVVVVVVVVVCVVPVPPDDDDDD